Protein AF-A0A957S8E0-F1 (afdb_monomer_lite)

Sequence (88 aa):
MERNKLSWLTLFIGPSAIWLLLLFVLPMGAMALFTFRAGSFGAEREVFTLEHYRDFLSQHSYHLLLWRSTWMSLWVAVLSIVLSYPVA

Foldseek 3Di:
DPPVVVVVCCVVVVVVVVVVCCVVVVVVVVVVVVQQQPDPDDPSRPDRDCVSVVCCVVDPVNVVVVVVVVVVVVVVVVVVVVVVVVVD

Radius of gyration: 21.91 Å; chains: 1; bounding box: 39×55×48 Å

Secondary structure (DSSP, 8-state):
--HHHHHHHHHHHHHHHHHHHHHHHHHHHHHHHHHTBS-SSSGGGS-B-SHHHHHHHH-HHHHHHHHHHHHHHHHHHHHHHHHHTTT-

Structure (mmCIF, N/CA/C/O backbone):
data_AF-A0A957S8E0-F1
#
_entry.id   AF-A0A957S8E0-F1
#
loop_
_atom_site.group_PDB
_atom_site.id
_atom_site.type_symbol
_atom_site.label_atom_id
_atom_site.label_alt_id
_atom_site.label_comp_id
_atom_site.label_asym_id
_atom_site.label_entity_id
_atom_site.label_seq_id
_atom_site.pdbx_PDB_ins_code
_atom_site.Cartn_x
_atom_site.Cartn_y
_atom_site.Cartn_z
_atom_site.occupancy
_atom_site.B_iso_or_equiv
_atom_site.auth_seq_id
_atom_site.auth_comp_id
_atom_site.auth_asym_id
_atom_site.auth_atom_id
_atom_site.pdbx_PDB_model_num
ATOM 1 N N . MET A 1 1 ? 2.588 -39.694 -21.251 1.00 50.47 1 MET A N 1
ATOM 2 C CA . MET A 1 1 ? 2.817 -40.275 -19.906 1.00 50.47 1 MET A CA 1
ATOM 3 C C . MET A 1 1 ? 3.286 -39.257 -18.844 1.00 50.47 1 MET A C 1
ATOM 5 O O . MET A 1 1 ? 3.470 -39.660 -17.708 1.00 50.47 1 MET A O 1
ATOM 9 N N . GLU A 1 2 ? 3.399 -37.949 -19.127 1.00 57.91 2 GLU A N 1
ATOM 10 C CA . GLU A 1 2 ? 3.935 -36.945 -18.169 1.00 57.91 2 GLU A CA 1
ATOM 11 C C . GLU A 1 2 ? 2.895 -36.236 -17.272 1.00 57.91 2 GLU A C 1
ATOM 13 O O . GLU A 1 2 ? 3.249 -35.605 -16.281 1.00 57.91 2 GLU A O 1
ATOM 18 N N . ARG A 1 3 ? 1.592 -36.354 -17.559 1.00 60.69 3 ARG A N 1
ATOM 19 C CA . ARG A 1 3 ? 0.548 -35.565 -16.872 1.00 60.69 3 ARG A CA 1
ATOM 20 C C . ARG A 1 3 ? 0.281 -35.993 -15.417 1.00 60.69 3 ARG A C 1
ATOM 22 O O . ARG A 1 3 ? -0.217 -35.195 -14.631 1.00 60.69 3 ARG A O 1
ATOM 29 N N . ASN A 1 4 ? 0.655 -37.220 -15.035 1.00 59.12 4 ASN A N 1
ATOM 30 C CA . ASN A 1 4 ? 0.403 -37.752 -13.687 1.00 59.12 4 ASN A CA 1
ATOM 31 C C . ASN A 1 4 ? 1.480 -37.380 -12.656 1.00 59.12 4 ASN A C 1
ATOM 33 O O . ASN A 1 4 ? 1.193 -37.408 -11.461 1.00 59.12 4 ASN A O 1
ATOM 37 N N . LYS A 1 5 ? 2.695 -36.996 -13.078 1.00 58.31 5 LYS A N 1
ATOM 38 C CA . LYS A 1 5 ? 3.752 -36.586 -12.136 1.00 58.31 5 LYS A CA 1
ATOM 39 C C . LYS A 1 5 ? 3.408 -35.271 -11.432 1.00 58.31 5 LYS A C 1
ATOM 41 O O . LYS A 1 5 ? 3.588 -35.169 -10.224 1.00 58.31 5 LYS A O 1
ATOM 46 N N . LEU A 1 6 ? 2.835 -34.313 -12.167 1.00 61.50 6 LEU A N 1
ATOM 47 C CA . LEU A 1 6 ? 2.360 -33.034 -11.623 1.00 61.50 6 LEU A CA 1
ATOM 48 C C . LEU A 1 6 ? 1.256 -33.227 -10.575 1.00 61.50 6 LEU A C 1
ATOM 50 O O . LEU A 1 6 ? 1.329 -32.623 -9.512 1.00 61.50 6 LEU A O 1
ATOM 54 N N . SER A 1 7 ? 0.294 -34.123 -10.830 1.00 60.50 7 SER A N 1
ATOM 55 C CA . SER A 1 7 ? -0.798 -34.419 -9.891 1.00 60.50 7 SER A CA 1
ATOM 56 C C . SER A 1 7 ? -0.297 -35.034 -8.577 1.00 60.50 7 SER A C 1
ATOM 58 O O . SER A 1 7 ? -0.805 -34.701 -7.507 1.00 60.50 7 SER A O 1
ATOM 60 N N . TRP A 1 8 ? 0.741 -35.875 -8.636 1.00 54.53 8 TRP A N 1
ATOM 61 C CA . TRP A 1 8 ? 1.305 -36.522 -7.450 1.00 54.53 8 TRP A CA 1
ATOM 62 C C . TRP A 1 8 ? 2.164 -35.565 -6.612 1.00 54.53 8 TRP A C 1
ATOM 64 O O . TRP A 1 8 ? 2.062 -35.559 -5.386 1.00 54.53 8 TRP A O 1
ATOM 74 N N . LEU A 1 9 ? 2.925 -34.682 -7.269 1.00 62.81 9 LEU A N 1
ATOM 75 C CA . LEU A 1 9 ? 3.639 -33.579 -6.619 1.00 62.81 9 LEU A CA 1
ATOM 76 C C . LEU A 1 9 ? 2.669 -32.616 -5.928 1.00 62.81 9 LEU A C 1
ATOM 78 O O . LEU A 1 9 ? 2.873 -32.302 -4.762 1.00 62.81 9 LEU A O 1
ATOM 82 N N . THR A 1 10 ? 1.576 -32.206 -6.581 1.00 66.31 10 THR A N 1
ATOM 83 C CA . THR A 1 10 ? 0.556 -31.353 -5.943 1.00 66.31 10 THR A CA 1
ATOM 84 C C . THR A 1 10 ? -0.183 -32.047 -4.801 1.00 66.31 10 THR A C 1
ATOM 86 O O . THR A 1 10 ? -0.609 -31.373 -3.872 1.00 66.31 10 THR A O 1
ATOM 89 N N . LEU A 1 11 ? -0.319 -33.376 -4.822 1.00 69.12 11 LEU A N 1
ATOM 90 C CA . LEU A 1 11 ? -0.989 -34.121 -3.751 1.00 69.12 11 LEU A CA 1
ATOM 91 C C . LEU A 1 11 ? -0.113 -34.249 -2.491 1.00 69.12 11 LEU A C 1
ATOM 93 O O . LEU A 1 11 ? -0.644 -34.218 -1.386 1.00 69.12 11 LEU A O 1
ATOM 97 N N . PHE A 1 12 ? 1.214 -34.346 -2.643 1.00 69.25 12 PHE A N 1
ATOM 98 C CA . PHE A 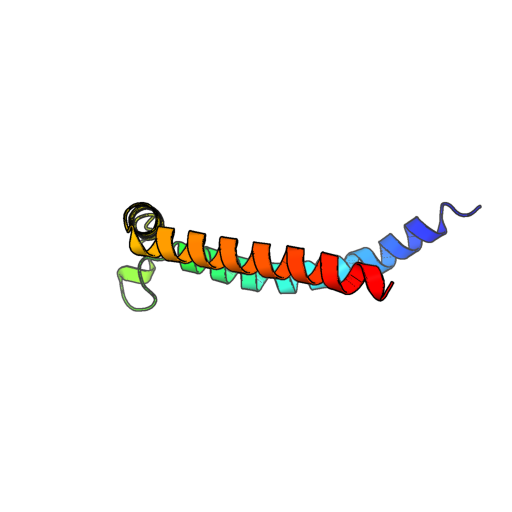1 12 ? 2.160 -34.401 -1.516 1.00 69.25 12 PHE A CA 1
ATOM 99 C C . PHE A 1 12 ? 2.647 -33.019 -1.046 1.00 69.25 12 PHE A C 1
ATOM 101 O O . PHE A 1 12 ? 2.841 -32.816 0.150 1.00 69.25 12 PHE A O 1
ATOM 108 N N . ILE A 1 13 ? 2.823 -32.058 -1.959 1.00 74.62 13 ILE A N 1
ATOM 109 C CA . ILE A 1 13 ? 3.222 -30.672 -1.645 1.00 74.62 13 ILE A CA 1
ATOM 110 C C . ILE A 1 13 ? 2.008 -29.817 -1.267 1.00 74.62 13 ILE A C 1
ATOM 112 O O . ILE A 1 13 ? 2.142 -28.869 -0.505 1.00 74.62 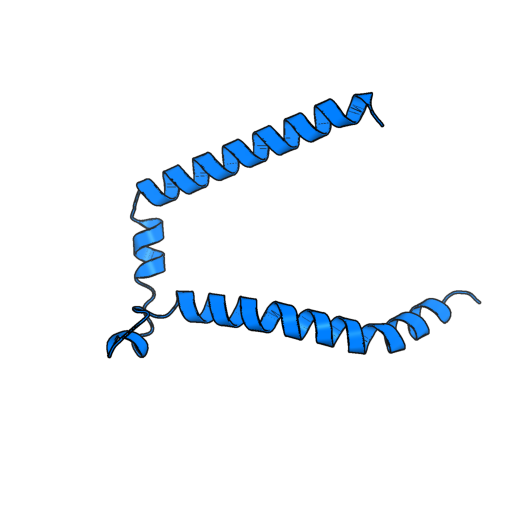13 ILE A O 1
ATOM 116 N N . GLY A 1 14 ? 0.810 -30.148 -1.751 1.00 80.94 14 GLY A N 1
ATOM 117 C CA . GLY A 1 14 ? -0.417 -29.409 -1.450 1.00 80.94 14 GLY A CA 1
ATOM 118 C C . GLY A 1 14 ? -0.675 -29.249 0.051 1.00 80.94 14 GLY A C 1
ATOM 119 O O . GLY A 1 14 ? -0.803 -28.114 0.501 1.00 80.94 14 GLY A O 1
ATOM 120 N N . PRO A 1 15 ? -0.682 -30.330 0.856 1.00 83.00 15 PRO A N 1
ATOM 121 C CA . PRO A 1 15 ? -0.931 -30.239 2.294 1.00 83.00 15 PRO A CA 1
ATOM 122 C C . PRO A 1 15 ? 0.122 -29.408 3.038 1.00 83.00 15 PRO A C 1
ATOM 124 O O . PRO A 1 15 ? -0.226 -28.621 3.916 1.00 83.00 15 PRO A O 1
ATOM 127 N N . SER A 1 16 ? 1.404 -29.548 2.684 1.00 82.88 16 SER A N 1
ATOM 128 C CA . SER A 1 16 ? 2.494 -28.802 3.324 1.00 82.88 16 SER A CA 1
ATOM 129 C C . SER A 1 16 ? 2.506 -27.330 2.910 1.00 82.88 16 SER A C 1
ATOM 131 O O . SER A 1 16 ? 2.664 -26.460 3.764 1.00 82.88 16 SER A O 1
ATOM 133 N N . ALA A 1 17 ? 2.255 -27.026 1.636 1.00 85.50 17 ALA A N 1
ATOM 134 C CA . ALA A 1 17 ? 2.104 -25.661 1.142 1.00 85.50 17 ALA A CA 1
ATOM 135 C C . ALA A 1 17 ? 0.880 -24.962 1.753 1.00 85.50 17 ALA A C 1
ATOM 137 O O . ALA A 1 17 ? 0.975 -23.793 2.119 1.00 85.50 17 ALA A O 1
ATOM 138 N N . ILE A 1 18 ? -0.242 -25.673 1.926 1.00 88.75 18 ILE A N 1
ATOM 139 C CA . ILE A 1 18 ? -1.427 -25.165 2.635 1.00 88.75 18 ILE A CA 1
ATOM 140 C C . ILE A 1 18 ? -1.085 -24.855 4.092 1.00 88.75 18 ILE A C 1
ATOM 142 O O . ILE A 1 18 ? -1.478 -23.803 4.589 1.00 88.75 18 ILE A O 1
ATOM 146 N N . TRP A 1 19 ? -0.324 -25.719 4.770 1.00 89.62 19 TRP A N 1
ATOM 147 C CA . TRP A 1 19 ? 0.109 -25.456 6.144 1.00 89.62 19 TRP A CA 1
ATOM 148 C C . TRP A 1 19 ? 1.028 -24.233 6.249 1.00 89.62 19 TRP A C 1
ATOM 150 O O . TRP A 1 19 ? 0.842 -23.397 7.131 1.00 89.62 19 TRP A O 1
ATOM 160 N N . LEU A 1 20 ? 1.986 -24.085 5.332 1.00 89.56 20 LEU A N 1
ATOM 161 C CA . LEU A 1 20 ? 2.853 -22.904 5.271 1.00 89.56 20 LEU A CA 1
ATOM 162 C C . LEU A 1 20 ? 2.051 -21.628 4.996 1.00 89.56 20 LEU A C 1
ATOM 164 O O . LEU A 1 20 ? 2.249 -20.619 5.671 1.00 89.56 20 LEU A O 1
ATOM 168 N N . LEU A 1 21 ? 1.110 -21.685 4.050 1.00 91.44 21 LEU A N 1
ATOM 169 C CA . LEU A 1 21 ? 0.193 -20.582 3.776 1.00 91.44 21 LEU A CA 1
ATOM 170 C C . LEU A 1 21 ? -0.649 -20.243 4.999 1.00 91.44 21 LEU A C 1
ATOM 172 O O . LEU A 1 21 ? -0.749 -19.074 5.335 1.00 91.44 21 LEU A O 1
ATOM 176 N N . LEU A 1 22 ? -1.216 -21.229 5.695 1.00 91.56 22 LEU A N 1
ATOM 177 C CA . LEU A 1 22 ? -1.990 -20.996 6.913 1.00 91.56 22 LEU A CA 1
ATOM 178 C C . LEU A 1 22 ? -1.137 -20.336 7.994 1.00 91.56 22 LEU A C 1
ATOM 180 O O . LEU A 1 22 ? -1.556 -19.328 8.549 1.00 91.56 22 LEU A O 1
ATOM 184 N N . LEU A 1 23 ? 0.071 -20.835 8.256 1.00 91.50 23 LEU A N 1
ATOM 185 C CA . LEU A 1 23 ? 0.979 -20.239 9.240 1.00 91.50 23 LEU A CA 1
ATOM 186 C C . LEU A 1 23 ? 1.440 -18.828 8.874 1.00 91.50 23 LEU A C 1
ATOM 188 O O . LEU A 1 23 ? 1.778 -18.067 9.771 1.00 91.50 23 LEU A O 1
ATOM 192 N N . PHE A 1 24 ? 1.455 -18.472 7.591 1.00 91.75 24 PHE A N 1
ATOM 193 C CA . PHE A 1 24 ? 1.779 -17.123 7.133 1.00 91.75 24 PHE A CA 1
ATOM 194 C C . PHE A 1 24 ? 0.558 -16.189 7.137 1.00 91.75 24 PHE A C 1
ATOM 196 O O . PHE A 1 24 ? 0.626 -15.047 7.587 1.00 91.75 24 PHE A O 1
ATOM 203 N N . VAL A 1 25 ? -0.588 -16.677 6.667 1.00 92.94 25 VAL A N 1
ATOM 204 C CA . VAL A 1 25 ? -1.840 -15.919 6.585 1.00 92.94 25 VAL A CA 1
ATOM 205 C C . VAL A 1 25 ? -2.422 -15.678 7.973 1.00 92.94 25 VAL A C 1
ATOM 207 O O . VAL A 1 25 ? -3.005 -14.627 8.198 1.00 92.94 25 VAL A O 1
ATOM 210 N N . LEU A 1 26 ? -2.243 -16.593 8.925 1.00 91.00 26 LEU A N 1
ATOM 211 C CA . LEU A 1 26 ? -2.751 -16.455 10.291 1.00 91.00 26 LEU A CA 1
ATOM 212 C C . LEU A 1 26 ? -2.169 -15.232 11.035 1.00 91.00 26 LEU A C 1
ATOM 214 O O . LEU A 1 26 ? -2.968 -14.435 11.524 1.00 91.00 26 LEU A O 1
ATOM 218 N N . PRO A 1 27 ? -0.843 -14.987 11.100 1.00 89.31 27 PRO A N 1
ATOM 219 C CA . PRO A 1 27 ? -0.292 -13.780 11.718 1.00 89.31 27 PRO A CA 1
ATOM 220 C C . PRO A 1 27 ? -0.607 -12.511 10.917 1.00 89.31 27 PRO A C 1
ATOM 222 O O . PRO A 1 27 ? -0.880 -11.473 11.518 1.00 89.31 27 PRO A O 1
ATOM 225 N N . MET A 1 28 ? -0.642 -12.587 9.583 1.00 89.19 28 MET A N 1
ATOM 226 C CA . MET A 1 28 ? -1.072 -11.466 8.736 1.00 89.19 28 MET A CA 1
ATOM 227 C C . MET A 1 28 ? -2.537 -11.097 8.995 1.00 89.19 28 MET A C 1
ATOM 229 O O . MET A 1 28 ? -2.872 -9.926 9.145 1.00 89.19 28 MET A O 1
ATOM 233 N N . GLY A 1 29 ? -3.405 -12.100 9.109 1.00 87.06 29 GLY A N 1
ATOM 234 C CA . GLY A 1 29 ? -4.815 -11.957 9.445 1.00 87.06 29 GLY A CA 1
ATOM 235 C C . GLY A 1 29 ? -5.006 -11.448 10.867 1.00 87.06 29 GLY A C 1
ATOM 236 O O . GLY A 1 29 ? -5.831 -10.571 11.087 1.00 87.06 29 GLY A O 1
ATOM 237 N N . ALA A 1 30 ? -4.199 -11.910 11.823 1.00 84.56 30 ALA A N 1
ATOM 238 C CA . ALA A 1 30 ? -4.186 -11.363 13.174 1.00 84.56 30 ALA A CA 1
ATOM 239 C C . ALA A 1 30 ? -3.816 -9.871 13.162 1.00 84.56 30 ALA A C 1
ATOM 241 O O . ALA A 1 30 ? -4.532 -9.075 13.763 1.00 84.56 30 ALA A O 1
ATOM 242 N N . MET A 1 31 ? -2.767 -9.471 12.433 1.00 84.12 31 MET A N 1
ATOM 243 C CA . MET A 1 31 ? -2.404 -8.057 12.252 1.00 84.12 31 MET A CA 1
ATOM 244 C C . MET A 1 31 ? -3.509 -7.248 11.570 1.00 84.12 31 MET A C 1
ATOM 246 O O . MET A 1 31 ? -3.812 -6.138 12.002 1.00 84.12 31 MET A O 1
ATOM 250 N N . ALA A 1 32 ? -4.174 -7.816 10.563 1.00 80.75 32 ALA A N 1
ATOM 251 C CA . ALA A 1 32 ? -5.327 -7.181 9.938 1.00 80.75 32 ALA A CA 1
ATOM 252 C C . ALA A 1 32 ? -6.488 -7.013 10.934 1.00 80.75 32 ALA A C 1
ATOM 254 O O . ALA A 1 32 ? -7.080 -5.947 11.014 1.00 80.75 32 ALA A O 1
ATOM 255 N N . LEU A 1 33 ? -6.783 -8.011 11.769 1.00 77.06 33 LEU A N 1
ATOM 256 C CA . LEU A 1 33 ? -7.791 -7.887 12.827 1.00 77.06 33 LEU A CA 1
ATOM 257 C C . LEU A 1 33 ? -7.409 -6.825 13.867 1.00 77.06 33 LEU A C 1
ATOM 259 O O . LEU A 1 33 ? -8.289 -6.142 14.389 1.00 77.06 33 LEU A O 1
ATOM 263 N N . PHE A 1 34 ? -6.115 -6.648 14.146 1.00 72.88 34 PHE A N 1
ATOM 264 C CA . PHE A 1 34 ? -5.637 -5.559 14.997 1.00 72.88 34 PHE A CA 1
ATOM 265 C C . PHE A 1 34 ? -5.872 -4.177 14.378 1.00 72.88 34 PHE A C 1
ATOM 267 O O . PHE A 1 34 ? -6.133 -3.248 15.136 1.00 72.88 34 PHE A O 1
ATOM 274 N N . THR A 1 35 ? -5.873 -4.028 13.045 1.00 69.88 35 THR A N 1
ATOM 275 C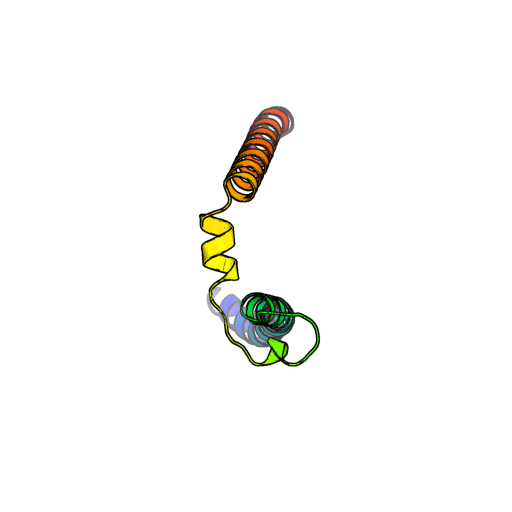 CA . THR A 1 35 ? -6.142 -2.721 12.412 1.00 69.88 35 THR A CA 1
ATOM 276 C C . THR A 1 35 ? -7.573 -2.220 12.612 1.00 69.88 35 THR A C 1
ATOM 278 O O . THR A 1 35 ? -7.820 -1.029 12.449 1.00 69.88 35 THR A O 1
ATOM 281 N N . PHE A 1 36 ? -8.512 -3.107 12.957 1.00 64.94 36 PHE A N 1
ATOM 282 C CA . PHE A 1 36 ? -9.912 -2.757 13.223 1.00 64.94 36 PHE A CA 1
ATOM 283 C C . PHE A 1 36 ? -10.191 -2.439 14.700 1.00 64.94 36 PHE A C 1
ATOM 285 O O . PHE A 1 36 ? -11.321 -2.096 15.049 1.00 64.94 36 PHE A O 1
ATOM 292 N N . ARG A 1 37 ? -9.194 -2.580 15.584 1.00 64.31 37 ARG A N 1
ATOM 293 C CA . ARG A 1 37 ? -9.344 -2.288 17.016 1.00 64.31 37 ARG A CA 1
ATOM 294 C C . ARG A 1 37 ? -8.951 -0.841 17.297 1.00 64.31 37 ARG A C 1
ATOM 296 O O . ARG A 1 37 ? -7.869 -0.414 16.902 1.00 64.31 37 ARG A O 1
ATOM 303 N N . ALA A 1 38 ? -9.806 -0.112 18.017 1.00 57.06 38 ALA A N 1
ATOM 304 C CA . ALA A 1 38 ? -9.584 1.297 18.347 1.00 57.06 38 ALA A CA 1
ATOM 305 C C . ALA A 1 38 ? -8.331 1.530 19.211 1.00 57.06 38 ALA A C 1
ATOM 307 O O . ALA A 1 38 ? -7.651 2.541 19.038 1.00 57.06 38 ALA A O 1
ATOM 308 N N . GLY A 1 39 ? -7.979 0.577 20.084 1.00 56.00 39 GLY A N 1
ATOM 309 C CA . GLY A 1 39 ? -6.821 0.680 20.971 1.00 56.00 39 GLY A CA 1
ATOM 310 C C . GLY A 1 39 ? -6.134 -0.654 21.275 1.00 56.00 39 GLY A C 1
ATOM 311 O O . GLY A 1 39 ? -6.733 -1.729 21.234 1.00 56.00 39 GLY A O 1
ATOM 312 N N . SER A 1 40 ? -4.843 -0.576 21.615 1.00 57.59 40 SER A N 1
ATOM 313 C CA . SER A 1 40 ? -4.013 -1.741 21.967 1.00 57.59 40 SER A CA 1
ATOM 314 C C . SER A 1 40 ? -4.154 -2.160 23.447 1.00 57.59 40 SER A C 1
ATOM 316 O O . SER A 1 40 ? -3.814 -3.288 23.806 1.00 57.59 40 SER A O 1
ATOM 318 N N . PHE A 1 41 ? -4.712 -1.288 24.304 1.00 51.81 41 PHE A N 1
ATOM 319 C CA . PHE A 1 41 ? -4.893 -1.494 25.750 1.00 51.81 41 PHE A CA 1
ATOM 320 C C . PHE A 1 41 ? -6.207 -0.873 26.267 1.00 51.81 41 PHE A C 1
ATOM 322 O O . PHE A 1 41 ? -6.610 0.187 25.798 1.00 51.81 41 PHE A O 1
ATOM 329 N N . GLY A 1 42 ? -6.834 -1.497 27.275 1.00 58.50 42 GLY A N 1
ATOM 330 C CA . GLY A 1 42 ? -8.002 -0.953 27.993 1.00 58.50 42 GLY A CA 1
ATOM 331 C C . GLY A 1 42 ? -9.377 -1.277 27.382 1.00 58.50 42 GLY A C 1
ATOM 332 O O . GLY A 1 42 ? -9.491 -2.147 26.522 1.00 58.50 42 GLY A O 1
ATOM 333 N N . ALA A 1 43 ? -10.424 -0.581 27.852 1.00 54.56 43 ALA A N 1
ATOM 334 C CA . ALA A 1 43 ? 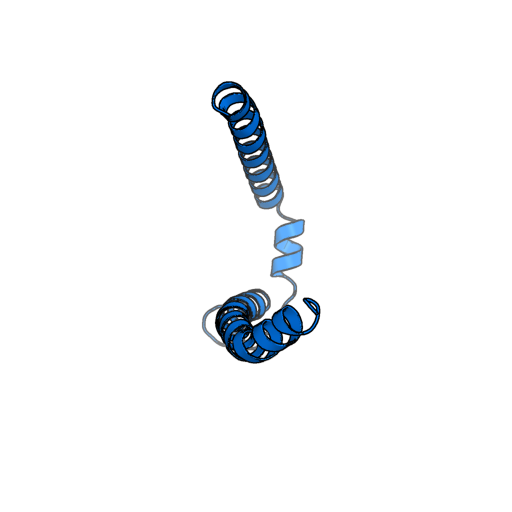-11.832 -0.757 27.446 1.00 54.56 43 ALA A CA 1
ATOM 335 C C . ALA A 1 43 ? -12.093 -0.496 25.943 1.00 54.56 43 ALA A C 1
ATOM 337 O O . ALA A 1 43 ? -13.069 -0.982 25.382 1.00 54.56 43 ALA A O 1
ATOM 338 N N . GLU A 1 44 ? -11.161 0.182 25.275 1.00 53.78 44 GLU A N 1
ATOM 339 C CA . GLU A 1 44 ? -11.137 0.452 23.830 1.00 53.78 44 GLU A CA 1
ATOM 340 C C . GLU A 1 44 ? -10.842 -0.805 22.976 1.00 53.78 44 GLU A C 1
ATOM 342 O O . GLU A 1 44 ? -10.897 -0.765 21.747 1.00 53.78 44 GLU A O 1
ATOM 347 N N . ARG A 1 45 ? -10.501 -1.945 23.601 1.00 51.91 45 ARG A N 1
ATOM 348 C CA . ARG A 1 45 ? -10.160 -3.200 22.902 1.00 51.91 45 ARG A CA 1
ATOM 349 C C . ARG A 1 45 ? -11.373 -3.896 22.275 1.00 51.91 45 ARG A C 1
ATOM 351 O O . ARG A 1 45 ? -11.190 -4.712 21.370 1.00 51.91 45 ARG A O 1
ATOM 358 N N . GLU A 1 46 ? -12.578 -3.598 22.762 1.00 51.19 46 GLU A N 1
ATOM 359 C CA . GLU A 1 46 ? -13.843 -4.168 22.267 1.00 51.19 46 GLU A CA 1
ATOM 360 C C . GLU A 1 46 ? -14.589 -3.246 21.297 1.00 51.19 46 GLU A C 1
ATOM 362 O O . GLU A 1 46 ? -15.570 -3.665 20.681 1.00 51.19 46 GLU A O 1
ATOM 367 N N . VAL A 1 47 ? -14.109 -2.015 21.101 1.00 58.06 47 VAL A N 1
ATOM 368 C CA . VAL A 1 47 ? -14.727 -1.086 20.160 1.00 58.06 47 VAL A CA 1
ATOM 369 C C . VAL A 1 47 ? -14.136 -1.347 18.774 1.00 58.06 47 VAL A C 1
ATOM 371 O O . VAL A 1 47 ? -13.008 -0.964 18.457 1.00 58.06 47 VAL A O 1
ATOM 374 N N . PHE A 1 48 ? -14.896 -2.069 17.952 1.00 56.00 48 PHE A N 1
ATOM 375 C CA . PHE A 1 48 ? -14.649 -2.157 16.516 1.00 56.00 48 PHE A CA 1
ATOM 376 C C . PHE A 1 48 ? -14.920 -0.780 15.908 1.00 56.00 48 PHE A C 1
ATOM 378 O O . PHE A 1 48 ? -16.081 -0.385 15.787 1.00 56.00 48 PHE A O 1
ATOM 385 N N . THR A 1 49 ? -13.872 -0.046 15.527 1.00 63.28 49 THR A N 1
ATOM 386 C CA . THR A 1 49 ? -14.029 1.270 14.893 1.00 63.28 49 THR A CA 1
ATOM 387 C C . THR A 1 49 ? -13.376 1.299 13.520 1.00 63.28 49 THR A C 1
ATOM 389 O O . THR A 1 49 ? -12.291 0.769 13.290 1.00 63.28 49 THR A O 1
ATOM 392 N N . LEU A 1 50 ? -14.070 1.926 12.568 1.00 61.81 50 LEU A N 1
ATOM 393 C CA . LEU A 1 50 ? -13.541 2.257 11.240 1.00 61.81 50 LEU A CA 1
ATOM 394 C C . LEU A 1 50 ? -12.929 3.668 11.207 1.00 61.81 50 LEU A C 1
ATOM 396 O O . LEU A 1 50 ? -12.610 4.193 10.139 1.00 61.81 50 LEU A O 1
ATOM 400 N N . GLU A 1 51 ? -12.784 4.297 12.373 1.00 63.12 51 GLU A N 1
ATOM 401 C CA . GLU A 1 51 ? -12.293 5.667 12.518 1.00 63.12 51 GLU A CA 1
ATOM 402 C C . GLU A 1 51 ? -10.837 5.777 12.081 1.00 63.12 51 GLU A C 1
ATOM 404 O O . GLU A 1 51 ? -10.513 6.702 11.349 1.00 63.12 51 GLU A O 1
ATOM 409 N N . HIS A 1 52 ? -10.003 4.770 12.366 1.00 62.47 52 HIS A N 1
ATOM 410 C CA . HIS A 1 52 ? -8.618 4.706 11.880 1.00 62.47 52 HIS A CA 1
ATOM 411 C C . HIS A 1 52 ? -8.515 4.751 10.351 1.00 62.47 52 HIS A C 1
ATOM 413 O O . HIS A 1 52 ? -7.645 5.429 9.811 1.00 62.47 52 HIS A O 1
ATOM 419 N N . TYR A 1 53 ? -9.432 4.095 9.631 1.00 63.91 53 TYR A N 1
ATOM 420 C CA . TYR A 1 53 ? -9.481 4.166 8.165 1.00 63.91 53 TYR A CA 1
ATOM 421 C C . TYR A 1 53 ? -9.966 5.534 7.666 1.00 63.91 53 TYR A C 1
ATOM 423 O O . TYR A 1 53 ? -9.457 6.029 6.659 1.00 63.91 53 TYR A O 1
ATOM 431 N N . ARG A 1 54 ? -10.925 6.171 8.357 1.00 64.06 54 ARG A N 1
ATOM 432 C CA . ARG A 1 54 ? -11.376 7.534 8.012 1.00 64.06 54 ARG A CA 1
ATOM 433 C C . ARG A 1 54 ? -10.302 8.580 8.299 1.00 64.06 54 ARG A C 1
ATOM 435 O O . ARG A 1 54 ? -10.099 9.449 7.458 1.00 64.06 54 ARG A O 1
ATOM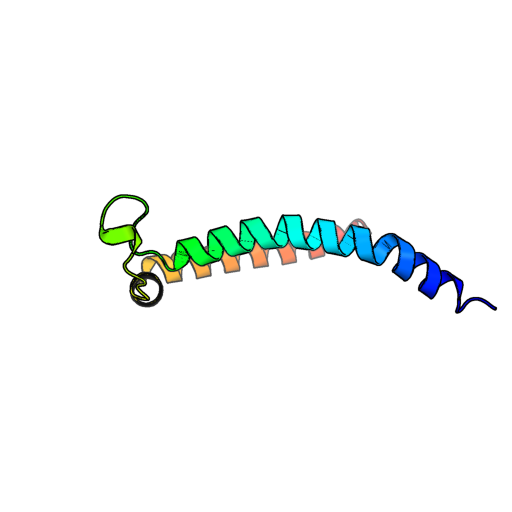 442 N N . ASP A 1 55 ? -9.588 8.473 9.413 1.00 64.88 55 ASP A N 1
ATOM 443 C CA . ASP A 1 55 ? -8.483 9.367 9.765 1.00 64.88 55 ASP A CA 1
ATOM 444 C C . ASP A 1 55 ? -7.296 9.195 8.822 1.00 64.88 55 ASP A C 1
ATOM 446 O O . ASP A 1 55 ? -6.706 10.185 8.393 1.00 64.88 55 ASP A O 1
ATOM 450 N N . PHE A 1 56 ? -6.991 7.960 8.419 1.00 62.97 56 PHE A N 1
ATOM 451 C CA . PHE A 1 56 ? -5.960 7.690 7.419 1.00 62.97 56 PHE A CA 1
ATOM 452 C C . PHE A 1 56 ? -6.266 8.356 6.069 1.00 62.97 56 PHE A C 1
ATOM 454 O O . PHE A 1 56 ? -5.364 8.899 5.434 1.00 62.97 56 PHE A O 1
ATOM 461 N N . LEU A 1 57 ? -7.540 8.363 5.661 1.00 63.47 57 LEU A N 1
ATOM 462 C CA . LEU A 1 57 ? -8.006 9.027 4.438 1.00 63.47 57 LEU A CA 1
ATOM 463 C C . LEU A 1 57 ? -8.159 10.551 4.594 1.00 63.47 57 LEU A C 1
ATOM 465 O O . LEU A 1 57 ? -8.062 11.292 3.618 1.00 63.47 57 LEU A O 1
ATOM 469 N N . SER A 1 58 ? -8.413 11.037 5.810 1.00 67.44 58 SER A N 1
ATOM 470 C CA . SER A 1 58 ? -8.602 12.461 6.103 1.00 67.44 58 SER A CA 1
ATOM 471 C C . SER A 1 58 ? -7.282 13.204 6.319 1.00 67.44 58 SER A C 1
ATOM 473 O O . SER A 1 58 ? -7.202 14.409 6.067 1.00 67.44 58 SER A O 1
ATOM 475 N N . GLN A 1 59 ? -6.248 12.535 6.828 1.00 68.94 59 GLN A N 1
ATOM 476 C CA . GLN A 1 59 ? -4.981 13.175 7.157 1.00 68.94 59 GLN A CA 1
ATOM 477 C C . GLN A 1 59 ? -4.064 13.242 5.934 1.00 68.94 59 GLN A C 1
ATOM 479 O O . GLN A 1 59 ? -3.488 12.255 5.470 1.00 68.94 59 GLN A O 1
ATOM 484 N N . HIS A 1 60 ? -3.857 14.469 5.460 1.00 69.81 60 HIS A N 1
ATOM 485 C CA . HIS A 1 60 ? -3.003 14.778 4.315 1.00 69.81 60 HIS A CA 1
ATOM 486 C C . HIS A 1 60 ? -1.564 14.241 4.462 1.00 69.81 60 HIS A C 1
ATOM 488 O O . HIS A 1 60 ? -0.945 13.836 3.479 1.00 69.81 60 HIS A O 1
ATOM 494 N N . SER A 1 61 ? -1.041 14.168 5.690 1.00 73.12 61 SER A N 1
ATOM 495 C CA . SER A 1 61 ? 0.300 13.647 5.978 1.00 73.12 61 SER A CA 1
ATOM 496 C C . SER A 1 61 ? 0.467 12.164 5.635 1.00 73.12 61 SER A C 1
ATOM 498 O O . SER A 1 61 ? 1.507 11.794 5.090 1.00 73.12 61 SER A O 1
ATOM 500 N N . TYR A 1 62 ? -0.539 11.315 5.892 1.00 77.12 62 TYR A N 1
ATOM 501 C CA . TYR A 1 62 ? -0.467 9.896 5.515 1.00 77.12 62 TYR A CA 1
ATOM 502 C C . TYR A 1 62 ? -0.469 9.738 3.997 1.00 77.12 62 TYR A C 1
ATOM 504 O O . TYR A 1 62 ? 0.373 9.026 3.455 1.00 77.12 62 TYR A O 1
ATOM 512 N N . HIS A 1 63 ? -1.332 10.476 3.297 1.00 77.31 63 HIS A N 1
ATOM 513 C CA . HIS A 1 63 ? -1.357 10.493 1.834 1.00 77.31 63 HIS A CA 1
ATOM 514 C C . HIS A 1 63 ? -0.024 10.942 1.222 1.00 77.31 63 HIS A C 1
ATOM 516 O O . HIS A 1 63 ? 0.469 10.307 0.289 1.00 77.31 63 HIS A O 1
ATOM 522 N N . LEU A 1 64 ? 0.594 11.995 1.764 1.00 83.19 64 LEU A N 1
ATOM 523 C CA . LEU A 1 64 ? 1.913 12.452 1.322 1.00 83.19 64 LEU A CA 1
ATOM 524 C C . LEU A 1 64 ? 2.989 11.388 1.544 1.00 83.19 64 LEU A C 1
ATOM 526 O O . LEU A 1 64 ? 3.837 11.181 0.674 1.00 83.19 64 LEU A O 1
ATOM 530 N N . LEU A 1 65 ? 2.957 10.700 2.685 1.00 85.19 65 LEU A N 1
ATOM 531 C CA . LEU A 1 65 ? 3.930 9.660 3.003 1.00 85.19 65 LEU A CA 1
ATOM 532 C C . LEU A 1 65 ? 3.777 8.441 2.082 1.00 85.19 65 LEU A C 1
ATOM 534 O O . LEU A 1 65 ? 4.779 7.940 1.574 1.00 85.19 65 LEU A O 1
ATOM 538 N N . LEU A 1 66 ? 2.538 8.019 1.811 1.00 86.19 66 LEU A N 1
ATOM 539 C CA . LEU A 1 66 ? 2.217 6.948 0.862 1.00 86.19 66 LEU A CA 1
ATOM 540 C C . LEU A 1 66 ? 2.656 7.295 -0.556 1.00 86.19 66 LEU A C 1
ATOM 542 O O . LEU A 1 66 ? 3.263 6.472 -1.241 1.00 86.19 66 LEU A O 1
ATOM 546 N N . TRP A 1 67 ? 2.365 8.516 -1.004 1.00 88.31 67 TRP A N 1
ATOM 547 C CA . TRP A 1 67 ? 2.760 8.961 -2.333 1.00 88.31 67 TRP A CA 1
ATOM 548 C C . TRP A 1 67 ? 4.279 8.999 -2.466 1.00 88.31 67 TRP A C 1
ATOM 550 O O . TRP A 1 67 ? 4.841 8.501 -3.439 1.00 88.31 67 TRP A O 1
ATOM 560 N N . ARG A 1 68 ? 4.965 9.525 -1.447 1.00 88.38 68 ARG A N 1
ATOM 561 C CA . ARG A 1 68 ? 6.423 9.616 -1.434 1.00 88.38 68 ARG A CA 1
ATOM 562 C C . ARG A 1 68 ? 7.081 8.239 -1.401 1.00 88.38 68 ARG A C 1
ATOM 564 O O . ARG A 1 68 ? 8.040 8.034 -2.136 1.00 88.38 68 ARG A O 1
ATOM 571 N N . SER A 1 69 ? 6.579 7.294 -0.606 1.00 92.38 69 SER A N 1
ATOM 572 C CA . SER A 1 69 ? 7.132 5.934 -0.565 1.00 92.38 69 SER A CA 1
ATOM 573 C C . SER A 1 69 ? 6.880 5.173 -1.868 1.00 92.38 69 SER A C 1
ATOM 575 O O . SER A 1 69 ? 7.797 4.529 -2.373 1.00 92.38 69 SER A O 1
ATOM 577 N N . THR A 1 70 ? 5.687 5.314 -2.453 1.00 92.88 70 THR A N 1
ATOM 578 C CA . THR A 1 70 ? 5.324 4.707 -3.744 1.00 92.88 70 THR A CA 1
ATOM 579 C C . THR A 1 70 ? 6.174 5.270 -4.878 1.00 92.88 70 THR A C 1
ATOM 581 O O . THR A 1 70 ? 6.678 4.528 -5.714 1.00 92.88 70 THR A O 1
ATOM 584 N N . TRP A 1 71 ? 6.388 6.586 -4.894 1.00 93.75 71 TRP A N 1
ATOM 585 C CA . TRP A 1 71 ? 7.241 7.229 -5.889 1.00 93.75 71 TRP A CA 1
ATOM 586 C C . TRP A 1 71 ? 8.696 6.773 -5.757 1.00 93.75 71 TRP A C 1
ATOM 588 O O . TRP A 1 71 ? 9.338 6.455 -6.756 1.00 93.75 71 TRP A O 1
ATOM 598 N N . MET A 1 72 ? 9.209 6.680 -4.526 1.00 93.44 72 MET A N 1
ATOM 599 C 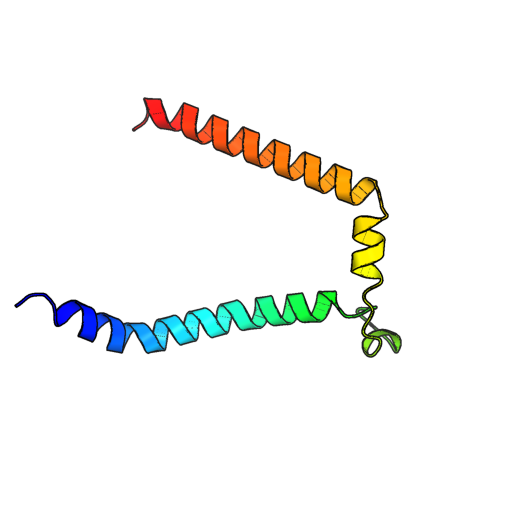CA . MET A 1 72 ? 10.566 6.192 -4.271 1.00 93.44 72 MET A CA 1
ATOM 600 C C . MET A 1 72 ? 10.745 4.733 -4.694 1.00 93.44 72 MET A C 1
ATOM 602 O O . MET A 1 72 ? 11.722 4.418 -5.371 1.00 93.44 72 MET A O 1
ATOM 606 N N . SER A 1 73 ? 9.813 3.843 -4.341 1.00 94.31 73 SER A N 1
ATOM 607 C CA . SER A 1 73 ? 9.905 2.432 -4.728 1.00 94.31 73 SER A CA 1
ATOM 608 C C . SER A 1 73 ? 9.817 2.249 -6.242 1.00 94.31 73 SER A C 1
ATOM 610 O O . SER A 1 73 ? 10.560 1.443 -6.797 1.00 94.31 73 SER A O 1
ATOM 612 N N . LEU A 1 74 ? 8.984 3.040 -6.923 1.00 95.44 74 LEU A N 1
ATOM 613 C CA . LEU A 1 74 ? 8.875 3.026 -8.378 1.00 95.44 74 LEU A CA 1
ATOM 614 C C . LEU A 1 74 ? 10.181 3.468 -9.050 1.00 95.44 74 LEU A C 1
ATOM 616 O O . LEU A 1 74 ? 10.659 2.788 -9.955 1.00 95.44 74 LEU A O 1
ATOM 620 N N . TRP A 1 75 ? 10.800 4.552 -8.572 1.00 96.31 75 TRP A N 1
ATOM 621 C CA . TRP A 1 75 ? 12.112 4.985 -9.065 1.00 96.31 75 TRP A CA 1
ATOM 622 C C . TRP A 1 75 ? 13.182 3.919 -8.870 1.00 96.31 75 TRP A C 1
ATOM 624 O O . TRP A 1 75 ? 13.924 3.621 -9.804 1.00 96.31 75 TRP A O 1
ATOM 634 N N . VAL A 1 76 ? 13.240 3.317 -7.682 1.00 95.31 76 VAL A N 1
ATOM 635 C CA . VAL A 1 76 ? 14.190 2.237 -7.386 1.00 95.31 76 VAL A CA 1
ATOM 636 C C . VAL A 1 76 ? 13.952 1.033 -8.300 1.00 95.31 76 VAL A C 1
ATOM 638 O O . VAL A 1 76 ? 14.912 0.498 -8.847 1.00 95.31 76 VAL A O 1
ATOM 641 N N . ALA A 1 77 ? 12.698 0.635 -8.525 1.00 94.44 77 ALA A N 1
ATOM 642 C CA . ALA A 1 77 ? 12.358 -0.473 -9.415 1.00 94.44 77 ALA A CA 1
ATOM 643 C C . ALA A 1 77 ? 12.787 -0.198 -10.865 1.00 94.44 77 ALA A C 1
ATOM 645 O O . ALA A 1 77 ? 13.438 -1.041 -11.482 1.00 94.44 77 ALA A O 1
ATOM 646 N N . VAL A 1 78 ? 12.488 0.993 -11.395 1.00 95.69 78 VAL A N 1
ATOM 647 C CA . VAL A 1 78 ? 12.891 1.397 -12.752 1.00 95.69 78 VAL A CA 1
ATOM 648 C C . VAL A 1 78 ? 14.412 1.411 -12.885 1.00 95.69 78 VAL A C 1
ATOM 650 O O . VAL A 1 78 ? 14.948 0.813 -13.816 1.00 95.69 78 VAL A O 1
ATOM 653 N N . LEU A 1 79 ? 15.120 2.035 -11.940 1.00 94.56 79 LEU A N 1
ATOM 654 C CA . LEU A 1 79 ? 16.583 2.073 -11.945 1.00 94.56 79 LEU A CA 1
ATOM 655 C C . LEU A 1 79 ? 17.189 0.668 -11.857 1.00 94.56 79 LEU A C 1
ATOM 657 O O . LEU A 1 79 ? 18.127 0.371 -12.589 1.00 94.56 79 LEU A O 1
ATOM 661 N N . SER A 1 80 ? 16.632 -0.213 -11.024 1.00 93.19 80 SER A N 1
ATOM 662 C CA . SER A 1 80 ? 17.078 -1.604 -10.919 1.00 93.19 80 SER A CA 1
ATOM 663 C C . SER A 1 80 ? 16.920 -2.356 -12.241 1.00 93.19 80 SER A C 1
ATOM 665 O O . SER A 1 80 ? 17.816 -3.105 -12.616 1.00 93.19 80 SER A O 1
ATOM 667 N N . ILE A 1 81 ? 15.817 -2.151 -12.968 1.00 93.50 81 ILE A N 1
ATOM 668 C CA . ILE A 1 81 ? 15.593 -2.779 -14.281 1.00 93.50 81 ILE A CA 1
ATOM 669 C C . ILE A 1 81 ? 16.599 -2.244 -15.304 1.00 93.50 81 ILE A C 1
ATOM 671 O O . ILE A 1 81 ? 17.239 -3.024 -16.007 1.00 93.50 81 ILE A O 1
ATOM 675 N N . VAL A 1 82 ? 16.777 -0.922 -15.358 1.00 93.62 82 VAL A N 1
ATOM 676 C CA . VAL A 1 82 ? 17.698 -0.269 -16.300 1.00 93.62 82 VAL A CA 1
ATOM 677 C C . VAL A 1 82 ? 19.148 -0.685 -16.047 1.00 93.62 82 VAL A C 1
ATOM 679 O O . VAL A 1 82 ? 19.871 -0.940 -17.003 1.00 93.62 82 VAL A O 1
ATOM 682 N N . LEU A 1 83 ? 19.571 -0.789 -14.784 1.00 90.06 83 LEU A N 1
ATOM 683 C CA . LEU A 1 83 ? 20.917 -1.234 -14.407 1.00 90.06 83 LEU A CA 1
ATOM 684 C C . LEU A 1 83 ? 21.116 -2.748 -14.551 1.00 90.06 83 LEU A C 1
ATOM 686 O O . LEU A 1 83 ? 22.241 -3.185 -14.776 1.00 90.06 83 LEU A O 1
ATOM 690 N N . SER A 1 84 ? 20.053 -3.548 -14.441 1.00 90.31 84 SER A N 1
ATOM 691 C CA . SER A 1 84 ? 20.125 -4.994 -14.673 1.00 90.31 84 SER A CA 1
ATOM 692 C C . SER A 1 84 ? 20.227 -5.341 -16.156 1.00 90.31 84 SER A C 1
ATOM 694 O O . SER A 1 84 ? 20.863 -6.335 -16.485 1.00 90.31 84 SER A O 1
ATOM 696 N N . TYR A 1 85 ? 19.617 -4.554 -17.048 1.00 80.19 85 TYR A N 1
ATOM 697 C CA . TYR A 1 85 ? 19.632 -4.812 -18.492 1.00 80.19 85 TYR A CA 1
ATOM 698 C C . TYR A 1 85 ? 21.041 -4.921 -19.114 1.00 80.19 85 TYR A C 1
ATOM 700 O O . TYR A 1 85 ? 21.224 -5.780 -19.965 1.00 80.19 85 TYR A O 1
ATOM 708 N N . PRO A 1 86 ? 22.055 -4.123 -18.721 1.00 83.94 86 PRO A N 1
ATOM 709 C CA . PRO A 1 86 ? 23.427 -4.312 -19.198 1.00 83.94 86 PRO A CA 1
ATOM 710 C C . PRO A 1 86 ? 24.192 -5.460 -18.511 1.00 83.94 86 PRO A C 1
ATOM 712 O O . PRO A 1 86 ? 25.293 -5.780 -18.949 1.00 83.94 86 PRO A O 1
ATOM 715 N N . VAL A 1 87 ? 23.666 -6.037 -17.423 1.00 67.56 87 VAL A N 1
ATOM 716 C CA . VAL A 1 87 ? 24.298 -7.139 -16.665 1.00 67.56 87 VAL A CA 1
ATOM 717 C C . VAL A 1 87 ? 23.746 -8.516 -17.069 1.00 67.56 87 VAL A C 1
ATOM 719 O O . VAL A 1 87 ? 24.442 -9.514 -16.885 1.00 67.56 87 VAL A O 1
ATOM 722 N N . ALA A 1 88 ? 22.515 -8.569 -17.587 1.00 61.19 88 ALA A N 1
ATOM 723 C CA . ALA A 1 88 ? 21.861 -9.772 -18.110 1.00 61.19 88 ALA A CA 1
ATOM 724 C C . ALA A 1 88 ? 22.300 -10.085 -19.548 1.00 61.19 88 ALA A C 1
ATOM 726 O O . ALA A 1 88 ? 22.432 -11.292 -19.853 1.00 61.19 88 ALA A O 1
#

pLDDT: mean 75.6, std 14.58, range [50.47, 96.31]